Protein AF-A5TTN1-F1 (afdb_monomer_lite)

Radius of gyration: 14.19 Å; chains: 1; bounding box: 32×21×32 Å

Sequence (60 aa):
MYIEQEEYEELSTKKSLIKPKLKKFIKTYKKAIKNPDDLKNKILCEFSSLQYFHKELGIE

Foldseek 3Di:
DDQDPVNVVVCVVCVVVVVVVVVVLLVVLVVLVVPVVDPVSVCSCVPDPCVVCCVVSVHD

Organism: NCBI:txid393480

Structure (mmCIF, N/CA/C/O backbone):
data_AF-A5TTN1-F1
#
_entry.id   AF-A5TTN1-F1
#
loop_
_atom_site.group_PDB
_atom_site.id
_atom_site.type_symbol
_atom_site.label_atom_id
_atom_site.label_alt_id
_atom_site.label_comp_id
_atom_site.label_asym_id
_atom_site.label_entity_id
_atom_site.label_seq_id
_atom_site.pdbx_PDB_ins_code
_atom_site.Cartn_x
_atom_site.Cartn_y
_atom_site.Cartn_z
_atom_site.occupancy
_atom_site.B_iso_or_equiv
_atom_site.auth_seq_id
_atom_site.auth_comp_id
_atom_site.auth_asym_id
_atom_site.auth_atom_id
_atom_site.pdbx_PDB_model_num
ATOM 1 N N . MET A 1 1 ? -3.029 -11.077 15.907 1.00 49.28 1 MET A N 1
ATOM 2 C CA . MET A 1 1 ? -3.032 -9.603 15.897 1.00 49.28 1 MET A CA 1
ATOM 3 C C . MET A 1 1 ? -4.422 -9.191 15.467 1.00 49.28 1 MET A C 1
ATOM 5 O O . MET A 1 1 ? -4.775 -9.423 14.318 1.00 49.28 1 MET A O 1
ATOM 9 N N . TYR A 1 2 ? -5.230 -8.735 16.413 1.00 74.38 2 TYR A N 1
ATOM 10 C CA . TYR A 1 2 ? -6.571 -8.224 16.150 1.00 74.38 2 TYR A CA 1
ATOM 11 C C . TYR A 1 2 ? -6.525 -6.717 16.380 1.00 74.38 2 TYR A C 1
ATOM 13 O O . TYR A 1 2 ? -5.728 -6.254 17.190 1.00 74.38 2 TYR A O 1
ATOM 21 N N . ILE A 1 3 ? -7.296 -5.976 15.595 1.00 77.75 3 ILE A N 1
ATOM 22 C CA . ILE A 1 3 ? -7.498 -4.547 15.822 1.00 77.75 3 ILE A CA 1
ATOM 23 C C . ILE A 1 3 ? -8.569 -4.459 16.904 1.00 77.75 3 ILE A C 1
ATOM 25 O O . ILE A 1 3 ? -9.598 -5.128 16.774 1.00 77.75 3 ILE A O 1
ATOM 29 N N . GLU A 1 4 ? -8.320 -3.684 17.956 1.00 88.94 4 GLU A N 1
ATOM 30 C CA . GLU A 1 4 ? -9.313 -3.497 19.013 1.00 88.94 4 GLU A CA 1
ATOM 31 C C . GLU A 1 4 ? -10.550 -2.776 18.454 1.00 88.94 4 GLU A C 1
ATOM 33 O O . GLU A 1 4 ? -10.477 -2.032 17.471 1.00 88.94 4 GLU A O 1
ATOM 38 N N . GLN A 1 5 ? -11.716 -3.002 19.062 1.00 85.38 5 GLN A N 1
ATOM 39 C CA . GLN A 1 5 ? -12.989 -2.458 18.568 1.00 85.38 5 GLN A CA 1
ATOM 40 C C . GLN A 1 5 ? -12.939 -0.925 18.413 1.00 85.38 5 GLN A C 1
ATOM 42 O O . GLN A 1 5 ? -13.390 -0.388 17.402 1.00 85.38 5 GLN A O 1
ATOM 47 N N . GLU A 1 6 ? -12.331 -0.235 19.379 1.00 86.31 6 GLU A N 1
ATOM 48 C CA . GLU A 1 6 ? -12.158 1.222 19.381 1.00 86.31 6 GLU A CA 1
ATOM 49 C C . GLU A 1 6 ? -11.292 1.700 18.201 1.00 86.31 6 GLU A C 1
ATOM 51 O O . GLU A 1 6 ? -11.680 2.600 17.449 1.00 86.31 6 GLU A O 1
ATOM 56 N N . GLU A 1 7 ? -10.163 1.030 17.951 1.00 82.06 7 GLU A N 1
ATOM 57 C CA . GLU A 1 7 ? -9.293 1.326 16.809 1.00 82.06 7 GLU A CA 1
ATOM 58 C C . GLU A 1 7 ? -10.014 1.085 15.473 1.00 82.06 7 GLU A C 1
ATOM 60 O O . GLU A 1 7 ? -9.865 1.852 14.515 1.00 82.06 7 GLU A O 1
ATOM 65 N N . TYR A 1 8 ? -10.831 0.031 15.389 1.00 86.62 8 TYR A N 1
ATOM 66 C CA . TYR A 1 8 ? -11.615 -0.260 14.191 1.00 86.62 8 TYR A CA 1
ATOM 67 C C . TYR A 1 8 ? -12.660 0.826 13.901 1.00 86.62 8 TYR A C 1
ATOM 69 O O . TYR A 1 8 ? -12.863 1.198 12.736 1.00 86.62 8 TYR A O 1
ATOM 77 N N . GLU A 1 9 ? -13.323 1.349 14.931 1.00 86.69 9 GLU A N 1
ATOM 78 C CA . GLU A 1 9 ? -14.308 2.425 14.803 1.00 86.69 9 GLU A CA 1
ATOM 79 C C . GLU A 1 9 ? -13.652 3.741 14.363 1.00 86.69 9 GLU A C 1
ATOM 81 O O . GLU A 1 9 ? -14.126 4.393 13.421 1.00 86.69 9 GLU A O 1
ATOM 86 N N . GLU A 1 10 ? -12.494 4.085 14.929 1.00 85.44 10 GLU A N 1
ATOM 87 C CA . GLU A 1 10 ? -11.694 5.232 14.488 1.00 85.44 10 GLU A CA 1
ATOM 88 C C . GLU A 1 10 ? -11.235 5.110 13.028 1.00 85.44 10 GLU A C 1
ATOM 90 O O . GLU A 1 10 ? -11.333 6.057 12.237 1.00 85.44 10 GLU A O 1
ATOM 95 N N . LEU A 1 11 ? -10.750 3.937 12.622 1.00 82.88 11 LEU A N 1
ATOM 96 C CA . LEU A 1 11 ? -10.362 3.695 11.233 1.00 82.88 11 LEU A CA 1
ATOM 97 C C . LEU A 1 11 ? -11.582 3.724 10.305 1.00 82.88 11 LEU A C 1
ATOM 99 O O . LEU A 1 11 ? -11.500 4.224 9.177 1.00 82.88 11 LEU A O 1
ATOM 103 N N . SER A 1 12 ? -12.731 3.232 10.773 1.00 83.44 12 SER A N 1
ATOM 104 C CA . SER A 1 12 ? -13.983 3.244 10.019 1.00 83.44 12 SER A CA 1
ATOM 105 C C . SER A 1 12 ? -14.499 4.653 9.757 1.00 83.44 12 SER A C 1
ATOM 107 O O . SER A 1 12 ? -14.878 4.946 8.621 1.00 83.44 12 SER A O 1
ATOM 109 N N . THR A 1 13 ? -14.457 5.543 10.746 1.00 88.38 13 THR A N 1
ATOM 110 C CA . THR A 1 13 ? -14.861 6.949 10.570 1.00 88.38 13 THR A CA 1
ATOM 111 C C . THR A 1 13 ? -13.918 7.700 9.625 1.00 88.38 13 THR A C 1
ATOM 113 O O . THR A 1 13 ? -14.355 8.532 8.829 1.00 88.38 13 THR A O 1
ATOM 116 N N . LYS A 1 14 ? -12.631 7.331 9.602 1.00 88.44 14 LYS A N 1
ATOM 117 C CA . LYS A 1 14 ? -11.602 7.920 8.726 1.00 88.44 14 LYS A CA 1
ATOM 118 C C . LYS A 1 14 ? -11.485 7.237 7.353 1.00 88.44 14 LYS A C 1
ATOM 120 O O . LYS A 1 14 ? -10.595 7.587 6.569 1.00 88.44 14 LYS A O 1
ATOM 125 N N . LYS A 1 15 ? -12.388 6.310 6.990 1.00 85.06 15 LYS A N 1
ATOM 126 C CA . LYS A 1 15 ? -12.374 5.580 5.698 1.00 85.06 15 LYS A CA 1
ATOM 127 C C . LYS A 1 15 ? -12.268 6.503 4.482 1.00 85.06 15 LYS A C 1
ATOM 129 O O . LYS A 1 15 ? -11.576 6.163 3.519 1.00 85.06 15 LYS A O 1
ATOM 134 N N . SER A 1 16 ? -12.929 7.659 4.520 1.00 86.06 16 SER A N 1
ATOM 135 C CA . SER A 1 16 ? -12.904 8.667 3.451 1.00 86.06 16 SER A CA 1
ATOM 136 C C . SER A 1 16 ? -11.511 9.259 3.212 1.00 86.06 16 SER A C 1
ATOM 138 O O . SER A 1 16 ? -11.192 9.599 2.077 1.00 86.06 16 SER A O 1
ATOM 140 N N . LEU A 1 17 ? -10.659 9.320 4.240 1.00 88.50 17 LEU A N 1
ATOM 141 C CA . LEU A 1 17 ? -9.277 9.801 4.166 1.00 88.50 17 LEU A CA 1
ATOM 142 C C . LEU A 1 17 ? -8.286 8.668 3.880 1.00 88.50 17 LEU A C 1
ATOM 144 O O . LEU A 1 17 ? -7.334 8.845 3.118 1.00 88.50 17 LEU A O 1
ATOM 148 N N . ILE A 1 18 ? -8.515 7.493 4.468 1.00 87.94 18 ILE A N 1
ATOM 149 C CA . ILE A 1 18 ? -7.623 6.335 4.337 1.00 87.94 18 ILE A CA 1
ATOM 150 C C . ILE A 1 18 ? -7.674 5.777 2.913 1.00 87.94 18 ILE A C 1
ATOM 152 O O . ILE A 1 18 ? -6.628 5.580 2.297 1.00 87.94 18 ILE A O 1
ATOM 156 N N . LYS A 1 19 ? -8.872 5.588 2.339 1.00 89.44 19 LYS A N 1
ATOM 157 C CA . LYS A 1 19 ? -9.039 5.052 0.976 1.00 89.44 19 LYS A CA 1
ATOM 158 C C . LYS A 1 19 ? -8.244 5.823 -0.093 1.00 89.44 19 LYS A C 1
ATOM 160 O O . LYS A 1 19 ? -7.512 5.176 -0.847 1.00 89.44 19 LYS A O 1
ATOM 165 N N . PRO A 1 20 ? -8.344 7.162 -0.221 1.00 93.31 20 PRO A N 1
ATOM 166 C CA . PRO A 1 20 ? -7.589 7.892 -1.237 1.00 93.31 20 PRO A CA 1
ATOM 167 C C . PRO A 1 20 ? -6.083 7.890 -0.960 1.00 93.31 20 PRO A C 1
ATOM 169 O O . PRO A 1 20 ? -5.306 7.766 -1.907 1.00 93.31 20 PRO A O 1
ATOM 172 N N . LYS A 1 21 ? -5.656 7.964 0.310 1.00 92.19 21 LYS A N 1
ATOM 173 C CA . LYS A 1 21 ? -4.234 7.874 0.678 1.00 92.19 21 LYS A CA 1
ATOM 174 C C . LYS A 1 21 ? -3.644 6.517 0.308 1.00 92.19 21 LYS A C 1
ATOM 176 O O . LYS A 1 21 ? -2.601 6.477 -0.338 1.00 92.19 21 LYS A O 1
ATOM 181 N N . LEU A 1 22 ? -4.347 5.427 0.615 1.00 91.25 22 LEU 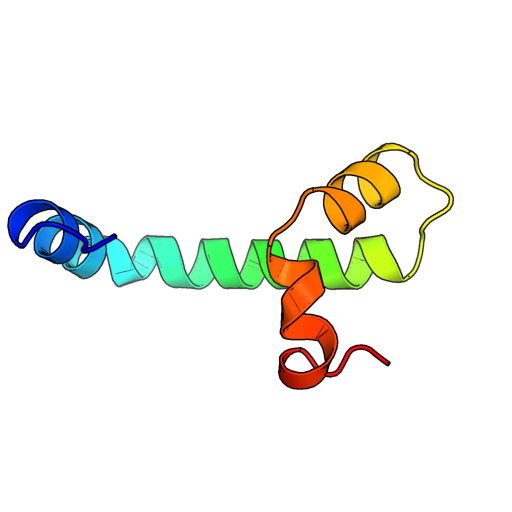A N 1
ATOM 182 C CA . LEU A 1 22 ? -3.925 4.075 0.257 1.00 91.25 22 LEU A CA 1
ATOM 183 C C . LEU A 1 22 ? -3.864 3.893 -1.265 1.00 91.25 22 LEU A C 1
ATOM 185 O O . LEU A 1 22 ? -2.869 3.401 -1.789 1.00 91.25 22 LEU A O 1
ATOM 189 N N . LYS A 1 23 ? -4.868 4.381 -2.008 1.00 92.06 23 LYS A N 1
ATOM 190 C CA . LYS A 1 23 ? -4.832 4.384 -3.482 1.00 92.06 23 LYS A CA 1
ATOM 191 C C . LYS A 1 23 ? -3.629 5.155 -4.029 1.00 92.06 23 LYS A C 1
ATOM 193 O O . LYS A 1 23 ? -2.995 4.700 -4.979 1.00 92.06 23 LYS A O 1
ATOM 198 N N . LYS A 1 24 ? -3.313 6.323 -3.457 1.00 93.69 24 LYS A N 1
ATOM 199 C CA . LYS A 1 24 ? -2.139 7.118 -3.848 1.00 93.69 24 LYS A CA 1
ATOM 200 C C . LYS A 1 24 ? -0.848 6.353 -3.559 1.00 93.69 24 LYS A C 1
ATOM 202 O O . LYS A 1 24 ? 0.012 6.297 -4.429 1.00 93.69 24 LYS A O 1
ATOM 207 N N . PHE A 1 25 ? -0.757 5.718 -2.394 1.00 92.12 25 PHE A N 1
ATOM 208 C CA . PHE A 1 25 ? 0.385 4.900 -1.999 1.00 92.12 25 PHE A CA 1
ATOM 209 C C . PHE A 1 25 ? 0.614 3.725 -2.9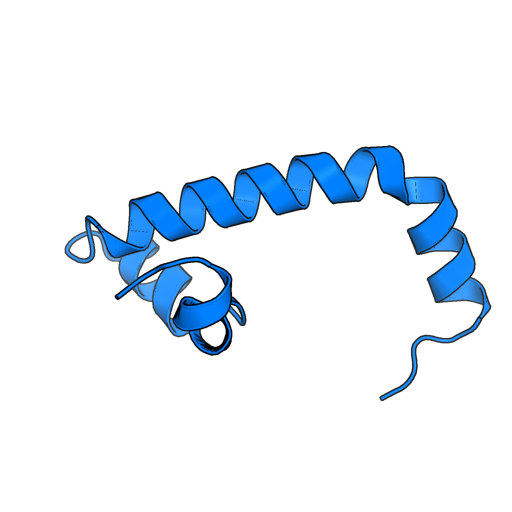59 1.00 92.12 25 PHE A C 1
ATOM 211 O O . PHE A 1 25 ? 1.710 3.594 -3.495 1.00 92.12 25 PHE A O 1
ATOM 218 N N . ILE A 1 26 ? -0.432 2.957 -3.291 1.00 91.81 26 ILE A N 1
ATOM 219 C CA . ILE A 1 26 ? -0.354 1.860 -4.273 1.00 91.81 26 ILE A CA 1
ATOM 220 C C . ILE A 1 26 ? 0.113 2.372 -5.643 1.00 91.81 26 ILE A C 1
ATOM 222 O O . ILE A 1 26 ? 0.938 1.737 -6.297 1.00 91.81 26 ILE A O 1
ATOM 226 N N . LYS A 1 27 ? -0.375 3.537 -6.096 1.00 92.06 27 LYS A N 1
ATOM 227 C CA . LYS A 1 27 ? 0.085 4.141 -7.359 1.00 92.06 27 LYS A CA 1
ATOM 228 C C . LYS A 1 27 ? 1.567 4.509 -7.316 1.00 92.06 27 LYS A C 1
ATOM 230 O O . LYS A 1 27 ? 2.261 4.276 -8.301 1.00 92.06 27 LYS A O 1
ATOM 235 N N . THR A 1 28 ? 2.043 5.088 -6.215 1.00 91.31 28 THR A N 1
ATOM 236 C CA . THR A 1 28 ? 3.468 5.401 -6.031 1.00 91.31 28 THR A CA 1
ATOM 237 C C . THR A 1 28 ? 4.304 4.127 -6.045 1.00 91.31 28 THR A C 1
ATOM 239 O O . THR A 1 28 ? 5.283 4.062 -6.776 1.00 91.31 28 THR A O 1
ATOM 242 N N . TYR A 1 29 ? 3.866 3.093 -5.328 1.00 92.00 29 TYR A N 1
ATOM 243 C CA . TYR A 1 29 ? 4.530 1.793 -5.285 1.00 92.00 29 TYR A CA 1
ATOM 244 C C . TYR A 1 29 ? 4.656 1.155 -6.676 1.00 92.00 29 TYR A C 1
ATOM 246 O O . TYR A 1 29 ? 5.746 0.792 -7.105 1.00 92.00 29 TYR A O 1
ATOM 254 N N . LYS A 1 30 ? 3.562 1.131 -7.451 1.00 90.31 30 LYS A N 1
ATOM 255 C CA . LYS A 1 30 ? 3.571 0.642 -8.840 1.00 90.31 30 LYS A CA 1
ATOM 256 C C . LYS A 1 30 ? 4.537 1.407 -9.746 1.00 90.31 30 LYS A C 1
ATOM 258 O O . LYS A 1 30 ? 5.067 0.828 -10.686 1.00 90.31 30 LYS A O 1
ATOM 263 N N . LYS A 1 31 ? 4.738 2.707 -9.513 1.00 90.75 31 LYS A N 1
ATOM 264 C CA . LYS A 1 31 ? 5.730 3.503 -10.254 1.00 90.75 31 LYS A CA 1
ATOM 265 C C . LYS A 1 31 ? 7.154 3.191 -9.800 1.00 90.75 31 LYS A C 1
ATOM 267 O O . LYS A 1 31 ? 8.032 3.103 -10.647 1.00 90.75 31 LYS A O 1
ATOM 272 N N . ALA A 1 32 ? 7.357 3.008 -8.498 1.00 90.75 32 ALA A N 1
ATOM 273 C CA . ALA A 1 32 ? 8.654 2.685 -7.919 1.00 90.75 32 ALA A CA 1
ATOM 274 C C . ALA A 1 32 ? 9.190 1.342 -8.429 1.00 90.75 32 ALA A C 1
ATOM 276 O O . ALA A 1 32 ? 10.347 1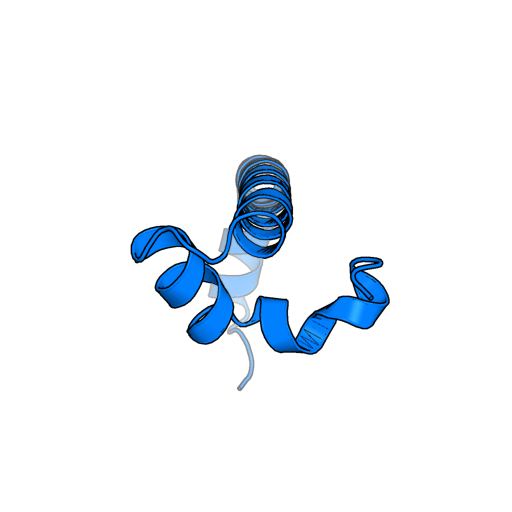.269 -8.822 1.00 90.75 32 ALA A O 1
ATOM 277 N N . ILE A 1 33 ? 8.331 0.322 -8.538 1.00 88.50 33 ILE A N 1
ATOM 278 C CA . ILE A 1 33 ? 8.713 -0.987 -9.096 1.00 88.50 33 ILE A CA 1
ATOM 279 C C . ILE A 1 33 ? 9.229 -0.884 -10.531 1.00 88.50 33 ILE A C 1
ATOM 281 O O . ILE A 1 33 ? 10.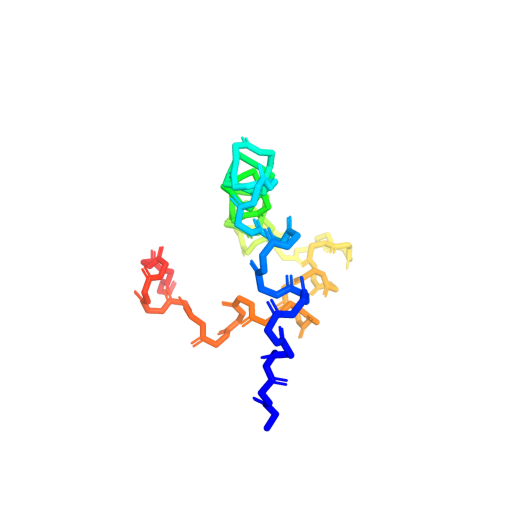145 -1.606 -10.903 1.00 88.50 33 ILE A O 1
ATOM 285 N N . LYS A 1 34 ? 8.672 0.025 -11.338 1.00 88.00 34 LYS A N 1
ATOM 286 C CA . LYS A 1 34 ? 9.095 0.198 -12.734 1.00 88.00 34 LYS A CA 1
ATOM 287 C C . LYS A 1 34 ? 10.463 0.868 -12.875 1.00 88.00 34 LYS A C 1
ATOM 289 O O . LYS A 1 34 ? 11.093 0.687 -13.906 1.00 88.00 34 LYS A O 1
ATOM 294 N N . ASN A 1 35 ? 10.904 1.615 -11.859 1.00 88.12 35 ASN A N 1
ATOM 295 C CA . ASN A 1 35 ? 12.181 2.332 -11.843 1.00 88.12 35 ASN A CA 1
ATOM 296 C C . ASN A 1 35 ? 12.989 1.965 -10.580 1.00 88.12 35 ASN A C 1
ATOM 298 O O . ASN A 1 35 ? 13.110 2.801 -9.673 1.00 88.12 35 ASN A O 1
ATOM 302 N N . PRO A 1 36 ? 13.522 0.733 -10.494 1.00 78.44 36 PRO A N 1
ATOM 303 C CA . PRO A 1 36 ? 14.230 0.242 -9.311 1.00 78.44 36 PRO A CA 1
ATOM 304 C C . PRO A 1 36 ? 15.624 0.863 -9.114 1.00 78.44 36 PRO A C 1
ATOM 306 O O . PRO A 1 36 ? 16.176 0.746 -8.023 1.00 78.44 36 PRO A O 1
ATOM 309 N N . ASP A 1 37 ? 16.181 1.536 -10.128 1.00 83.06 37 ASP A N 1
ATOM 310 C CA . ASP A 1 37 ? 17.485 2.216 -10.060 1.00 83.06 37 ASP A CA 1
ATOM 311 C C . ASP A 1 3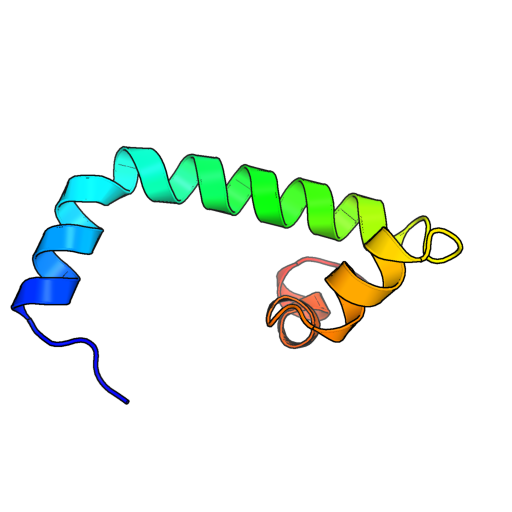7 ? 17.538 3.361 -9.039 1.00 83.06 37 ASP A C 1
ATOM 313 O O . ASP A 1 37 ? 18.608 3.716 -8.545 1.00 83.06 37 ASP A O 1
ATOM 317 N N . ASP A 1 38 ? 16.389 3.940 -8.682 1.00 89.12 38 ASP A N 1
ATOM 318 C CA . ASP A 1 38 ? 16.332 4.936 -7.618 1.00 89.12 38 ASP A CA 1
ATOM 319 C C . ASP A 1 38 ? 16.350 4.253 -6.240 1.00 89.12 38 ASP A C 1
ATOM 321 O O . ASP A 1 38 ? 15.490 3.432 -5.910 1.00 89.12 38 ASP A O 1
ATOM 325 N N . LEU A 1 39 ? 17.313 4.634 -5.395 1.00 88.25 39 LEU A N 1
ATOM 326 C CA . LEU A 1 39 ? 17.489 4.054 -4.061 1.00 88.25 39 LEU A CA 1
ATOM 327 C C . LEU A 1 39 ? 16.225 4.175 -3.192 1.00 88.25 39 LEU A C 1
ATOM 329 O O . LEU A 1 39 ? 15.920 3.261 -2.424 1.00 88.25 39 LEU A O 1
ATOM 333 N N . LYS A 1 40 ? 15.455 5.266 -3.315 1.00 86.81 40 LYS A N 1
ATOM 334 C CA . LYS A 1 40 ? 14.205 5.432 -2.555 1.00 86.81 40 LYS A CA 1
ATOM 335 C C . LYS A 1 40 ? 13.130 4.485 -3.064 1.00 86.81 40 LYS A C 1
ATOM 337 O O . LYS A 1 40 ? 12.383 3.947 -2.250 1.00 86.81 40 LYS A O 1
ATOM 342 N N . ASN A 1 41 ? 13.054 4.265 -4.375 1.00 88.75 41 ASN A N 1
ATOM 343 C CA . ASN A 1 41 ? 12.134 3.289 -4.953 1.00 88.75 41 ASN A CA 1
ATOM 344 C C . ASN A 1 41 ? 12.483 1.872 -4.506 1.00 88.75 41 ASN A C 1
ATOM 346 O O . ASN A 1 41 ? 11.585 1.139 -4.104 1.00 88.75 41 ASN A O 1
ATOM 350 N N . LYS A 1 42 ? 13.770 1.513 -4.494 1.00 88.19 42 LYS A N 1
ATOM 351 C CA . LYS A 1 42 ? 14.223 0.209 -4.001 1.00 88.19 42 LYS A CA 1
ATOM 352 C C . LYS A 1 42 ? 13.817 -0.022 -2.543 1.00 88.19 42 LYS A C 1
ATOM 354 O O . LYS A 1 42 ? 13.155 -1.013 -2.252 1.00 88.19 42 LYS A O 1
ATOM 359 N N . ILE A 1 43 ? 14.111 0.936 -1.659 1.00 89.88 43 ILE A N 1
ATOM 360 C CA . ILE A 1 43 ? 13.713 0.879 -0.241 1.00 89.88 43 ILE A CA 1
ATOM 361 C C . ILE A 1 43 ? 12.185 0.784 -0.112 1.00 89.88 43 ILE A C 1
ATOM 363 O O . ILE A 1 43 ? 11.667 -0.036 0.642 1.00 89.88 43 ILE A O 1
ATOM 367 N N . LEU A 1 44 ? 11.433 1.586 -0.868 1.00 89.88 44 LEU A N 1
ATOM 368 C CA . LEU A 1 44 ? 9.973 1.527 -0.844 1.00 89.88 44 LEU A CA 1
ATOM 369 C C . LEU A 1 44 ? 9.453 0.144 -1.266 1.00 89.88 44 LEU A C 1
ATOM 371 O O . LEU A 1 44 ? 8.519 -0.366 -0.652 1.00 89.88 44 LEU A O 1
ATOM 375 N N . CYS A 1 45 ? 10.038 -0.450 -2.303 1.00 88.00 45 CYS A N 1
ATOM 376 C CA . CYS A 1 45 ? 9.648 -1.756 -2.818 1.00 88.00 45 CYS A CA 1
ATOM 377 C C . CYS A 1 45 ? 9.932 -2.885 -1.822 1.00 88.00 45 CYS A C 1
ATOM 379 O O . CYS A 1 45 ? 9.046 -3.708 -1.595 1.00 88.00 45 CYS A O 1
ATOM 381 N N . GLU A 1 46 ? 11.118 -2.869 -1.212 1.00 88.62 46 GLU A N 1
ATOM 382 C CA . GLU A 1 46 ? 11.656 -3.914 -0.332 1.00 88.62 46 GLU A CA 1
ATOM 383 C C . GLU A 1 46 ? 11.042 -3.900 1.077 1.00 88.62 46 GLU A C 1
ATOM 385 O O . GLU A 1 46 ? 10.797 -4.950 1.665 1.00 88.62 46 GLU A O 1
ATOM 390 N N . PHE A 1 47 ? 10.723 -2.720 1.617 1.00 88.19 47 PHE A N 1
ATOM 391 C CA . PHE A 1 47 ? 10.169 -2.596 2.973 1.00 88.19 47 PHE A CA 1
ATOM 392 C C . PHE A 1 47 ? 8.646 -2.434 3.010 1.00 88.19 47 PHE A C 1
ATOM 394 O O . PHE A 1 47 ? 8.046 -2.428 4.086 1.00 88.19 47 PHE A O 1
ATOM 401 N N . SER A 1 48 ? 7.979 -2.306 1.861 1.00 89.50 48 SER A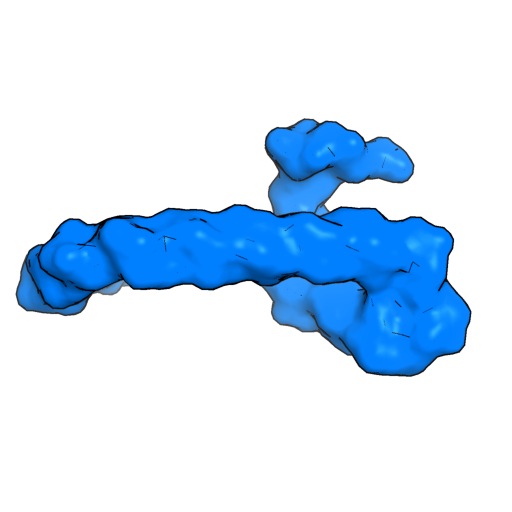 N 1
ATOM 402 C CA . SER A 1 48 ? 6.518 -2.246 1.844 1.00 89.50 48 SER A CA 1
ATOM 403 C C . SER A 1 48 ? 5.904 -3.634 1.955 1.00 89.50 48 SER A C 1
ATOM 405 O O . SER A 1 48 ? 6.290 -4.567 1.255 1.00 89.50 48 SER A O 1
ATOM 407 N N . SER A 1 49 ? 4.829 -3.745 2.735 1.00 91.00 49 SER A N 1
ATOM 408 C CA . SER A 1 49 ? 3.973 -4.934 2.742 1.00 91.00 49 SER A CA 1
ATOM 409 C C . SER A 1 49 ? 3.329 -5.215 1.380 1.00 91.00 49 SER A C 1
ATOM 411 O O . SER A 1 49 ? 2.922 -6.344 1.136 1.00 91.00 49 SER A O 1
ATOM 413 N N . LEU A 1 50 ? 3.259 -4.227 0.474 1.00 90.19 50 LEU A N 1
ATOM 414 C CA . LEU A 1 50 ? 2.717 -4.416 -0.876 1.00 90.19 50 LEU A CA 1
ATOM 415 C C . LEU A 1 50 ? 3.527 -5.412 -1.716 1.00 90.19 50 LEU A C 1
ATOM 417 O O . LEU A 1 50 ? 2.982 -5.926 -2.691 1.00 90.19 50 LEU A O 1
ATOM 421 N N . GLN A 1 51 ? 4.769 -5.727 -1.326 1.00 89.75 51 GLN A N 1
ATOM 422 C CA . GLN A 1 51 ? 5.582 -6.749 -1.993 1.00 89.75 51 GLN A CA 1
ATOM 423 C C . GLN A 1 51 ? 4.931 -8.137 -1.987 1.00 89.75 51 GLN A C 1
ATOM 425 O O . GLN A 1 51 ? 5.099 -8.904 -2.926 1.00 89.75 51 GLN A O 1
ATOM 430 N N . TYR A 1 52 ? 4.118 -8.433 -0.969 1.00 91.38 52 TYR A N 1
ATOM 431 C CA . TYR A 1 52 ? 3.415 -9.711 -0.847 1.00 91.38 52 TYR A CA 1
ATOM 432 C C . TYR A 1 52 ? 2.113 -9.771 -1.655 1.00 91.38 52 TYR A C 1
ATOM 434 O O . TYR A 1 52 ? 1.526 -10.838 -1.778 1.00 91.38 52 TYR A O 1
ATOM 442 N N . PHE A 1 53 ? 1.667 -8.640 -2.213 1.00 89.75 53 PHE A N 1
ATOM 443 C CA . PHE A 1 53 ? 0.394 -8.506 -2.928 1.00 89.75 53 PHE A CA 1
ATOM 444 C C . PHE A 1 53 ? 0.594 -8.222 -4.421 1.00 89.75 53 PHE A C 1
ATOM 446 O O . PHE A 1 53 ? -0.301 -7.687 -5.071 1.00 89.75 53 PHE A O 1
ATOM 453 N N . HIS A 1 54 ? 1.766 -8.512 -4.993 1.00 89.62 54 HIS A N 1
ATOM 454 C CA . HIS A 1 54 ? 2.052 -8.224 -6.407 1.00 89.62 54 HIS A CA 1
ATOM 455 C C . HIS A 1 54 ? 1.029 -8.851 -7.356 1.00 89.62 54 HIS A C 1
ATOM 457 O O . HIS A 1 54 ? 0.515 -8.155 -8.231 1.00 89.62 54 HIS A O 1
ATOM 463 N N . LYS A 1 55 ? 0.623 -10.098 -7.099 1.00 88.75 55 LYS A N 1
ATOM 464 C CA . LYS A 1 55 ? -0.409 -10.798 -7.873 1.00 88.75 55 LYS A CA 1
ATOM 465 C C . LYS A 1 55 ? -1.757 -10.065 -7.833 1.00 88.75 55 LYS A C 1
ATOM 467 O O . LYS A 1 55 ? -2.332 -9.775 -8.878 1.00 88.75 55 LYS A O 1
ATOM 472 N N . GLU A 1 56 ? -2.238 -9.690 -6.654 1.00 90.38 56 GLU A N 1
ATOM 473 C CA . GLU A 1 56 ? -3.489 -8.943 -6.463 1.00 90.38 56 GLU A CA 1
ATOM 474 C C . GLU A 1 56 ? -3.410 -7.515 -7.017 1.00 90.38 56 GLU A C 1
ATOM 476 O O . GLU A 1 56 ? -4.415 -6.924 -7.418 1.00 90.38 56 GLU A O 1
ATOM 481 N N . LEU A 1 57 ? -2.205 -6.949 -7.055 1.00 86.19 57 LEU A N 1
ATOM 482 C CA . LEU A 1 57 ? -1.934 -5.648 -7.643 1.00 86.19 57 LEU A CA 1
ATOM 483 C C . LEU A 1 57 ? -1.734 -5.710 -9.166 1.00 86.19 57 LEU A C 1
ATOM 485 O O . LEU A 1 57 ? -1.681 -4.636 -9.775 1.00 86.19 57 LEU A O 1
ATOM 489 N N . GLY A 1 58 ? -1.663 -6.894 -9.784 1.00 86.00 58 GLY A N 1
ATOM 490 C CA . GLY A 1 58 ? -1.378 -7.068 -11.212 1.00 86.00 58 GLY A CA 1
ATOM 491 C C . GLY A 1 58 ? 0.028 -6.594 -11.587 1.00 86.00 58 GLY A C 1
ATOM 492 O O . GLY A 1 58 ? 0.190 -5.830 -12.538 1.00 86.00 58 GLY A O 1
ATOM 493 N N . ILE A 1 59 ? 1.008 -6.931 -10.753 1.00 82.06 59 ILE A N 1
ATOM 494 C CA . ILE A 1 59 ? 2.432 -6.666 -10.944 1.00 82.06 59 ILE A CA 1
ATOM 495 C C . ILE A 1 59 ? 3.075 -8.040 -11.171 1.00 82.06 59 ILE A C 1
ATOM 497 O O . ILE A 1 59 ? 3.042 -8.869 -10.264 1.00 82.06 59 ILE A O 1
ATOM 501 N N . GLU A 1 60 ? 3.561 -8.281 -12.389 1.00 65.62 60 GLU A N 1
ATOM 502 C CA . GLU A 1 60 ? 4.302 -9.485 -12.807 1.00 65.62 60 GLU A CA 1
ATOM 503 C C . GLU A 1 60 ? 5.789 -9.166 -12.961 1.00 65.62 60 GLU A C 1
ATOM 505 O O . GLU A 1 60 ? 6.096 -8.050 -13.451 1.00 65.62 60 GLU A O 1
#

pLDDT: mean 86.98, std 6.78, range [49.28, 93.69]

Secondary structure (DSSP, 8-state):
----HHHHHHHHHTHHHHHHHHHHHHHHHHHHHH-TTSHHHHHHHHHSGGGGGHHHHT--